Protein AF-A0A2L2YQR7-F1 (afdb_monomer_lite)

Structure (mmCIF, N/CA/C/O backbone):
data_AF-A0A2L2YQR7-F1
#
_entry.id   AF-A0A2L2YQR7-F1
#
loop_
_atom_site.group_PDB
_atom_site.id
_atom_site.type_symbol
_atom_site.label_atom_id
_atom_site.label_alt_id
_atom_site.label_comp_id
_atom_site.label_asym_id
_atom_site.label_entity_id
_atom_site.label_seq_id
_atom_site.pdbx_PDB_ins_code
_atom_site.Cartn_x
_atom_site.Cartn_y
_atom_site.Cartn_z
_atom_site.occupancy
_atom_site.B_iso_or_equiv
_atom_site.auth_seq_id
_atom_site.auth_comp_id
_atom_site.auth_asym_id
_atom_site.auth_atom_id
_atom_site.pdbx_PDB_model_num
ATOM 1 N N . MET A 1 1 ? -11.976 15.061 14.179 1.00 50.56 1 MET A N 1
ATOM 2 C CA . MET A 1 1 ? -11.399 14.145 15.187 1.00 50.56 1 MET A CA 1
ATOM 3 C C . MET A 1 1 ? -10.806 14.946 16.355 1.00 50.56 1 MET A C 1
ATOM 5 O O . MET A 1 1 ? -9.607 14.892 16.568 1.00 50.56 1 MET A O 1
ATOM 9 N N . VAL A 1 2 ? -11.602 15.755 17.075 1.00 48.22 2 VAL A N 1
ATOM 10 C CA . VAL A 1 2 ? -11.068 16.702 18.096 1.00 48.22 2 VAL A CA 1
ATOM 11 C C . VAL A 1 2 ? -11.799 16.624 19.450 1.00 48.22 2 VAL A C 1
ATOM 13 O O . VAL A 1 2 ? -11.486 17.374 20.360 1.00 48.22 2 VAL A O 1
ATOM 16 N N . GLU A 1 3 ? -12.697 15.662 19.671 1.00 45.69 3 GLU A N 1
ATOM 17 C CA . GLU A 1 3 ? -13.337 15.495 20.986 1.00 45.69 3 GLU A CA 1
ATOM 18 C C . GLU A 1 3 ? -13.275 14.036 21.438 1.00 45.69 3 GLU A C 1
ATOM 20 O O . GLU A 1 3 ? -14.184 13.250 21.188 1.00 45.69 3 GLU A 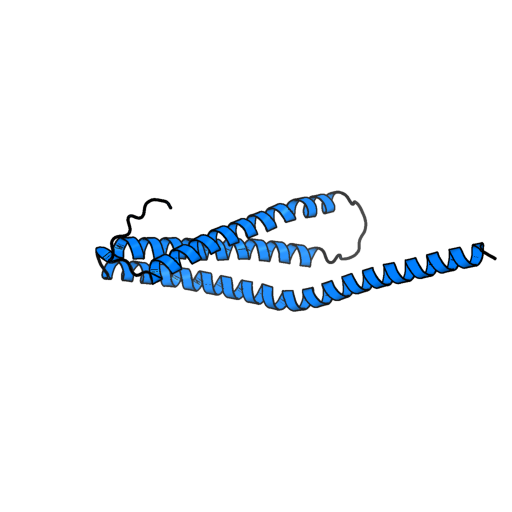O 1
ATOM 25 N N . ILE A 1 4 ? -12.171 13.658 22.089 1.00 56.09 4 ILE A N 1
ATOM 26 C CA . ILE A 1 4 ? -12.093 12.429 22.887 1.00 56.09 4 ILE A CA 1
ATOM 27 C C . ILE A 1 4 ? -11.628 12.837 24.286 1.00 56.09 4 ILE A C 1
ATOM 29 O O . ILE A 1 4 ? -10.452 13.101 24.525 1.00 56.09 4 ILE A O 1
ATOM 33 N N . GLN A 1 5 ? -12.588 12.941 25.205 1.00 47.06 5 GLN A N 1
ATOM 34 C CA . GLN A 1 5 ? -12.338 13.021 26.642 1.00 47.06 5 GLN A CA 1
ATOM 35 C C . GLN A 1 5 ? -11.858 11.634 27.085 1.00 47.06 5 GLN A C 1
ATOM 37 O O . GLN A 1 5 ? -12.644 10.691 27.161 1.00 47.06 5 GLN A O 1
ATOM 42 N N . LEU A 1 6 ? -10.547 11.492 27.274 1.00 55.44 6 LEU A N 1
ATOM 43 C CA . LEU A 1 6 ? -9.903 10.219 27.571 1.00 55.44 6 LEU A CA 1
ATOM 44 C C . LEU A 1 6 ? -10.075 9.868 29.057 1.00 55.44 6 LEU A C 1
ATOM 46 O O . LEU A 1 6 ? -9.297 10.296 29.910 1.00 55.44 6 LEU A O 1
ATOM 50 N N . SER A 1 7 ? -11.112 9.098 29.377 1.00 49.91 7 SER A N 1
ATOM 51 C CA . SER A 1 7 ? -11.196 8.384 30.653 1.00 49.91 7 SER A CA 1
ATOM 52 C C . SER A 1 7 ? -10.122 7.290 30.698 1.00 49.91 7 SER A C 1
ATOM 54 O O . SER A 1 7 ? -9.826 6.655 29.688 1.00 49.91 7 SER A O 1
ATOM 56 N N . LYS A 1 8 ? -9.532 7.069 31.878 1.00 55.50 8 LYS A N 1
ATOM 57 C CA . LYS A 1 8 ? -8.365 6.200 32.150 1.00 55.50 8 LYS A CA 1
ATOM 58 C C . LYS A 1 8 ? -8.485 4.713 31.750 1.00 55.50 8 LYS A C 1
ATOM 60 O O . LYS A 1 8 ? -7.527 3.978 31.963 1.00 55.50 8 LYS A O 1
ATOM 65 N N . GLU A 1 9 ? -9.618 4.265 31.219 1.00 61.34 9 GLU A N 1
ATOM 66 C CA . GLU A 1 9 ? -9.912 2.847 30.952 1.00 61.34 9 GLU A CA 1
ATOM 67 C C . GLU A 1 9 ? -9.669 2.407 29.501 1.00 61.34 9 GLU A C 1
ATOM 69 O O . GLU A 1 9 ? -9.643 1.207 29.222 1.00 61.34 9 GLU A O 1
ATOM 74 N N . VAL A 1 10 ? -9.419 3.339 28.574 1.00 66.00 10 VAL A N 1
ATOM 75 C CA . VAL A 1 10 ? -9.127 2.981 27.178 1.00 66.00 10 VAL A CA 1
ATOM 76 C C . VAL A 1 10 ? -7.649 2.586 27.028 1.00 66.00 10 VAL A C 1
ATOM 78 O O . VAL A 1 10 ? -6.775 3.368 27.409 1.00 66.00 10 VAL A O 1
ATOM 81 N N . PRO A 1 11 ? -7.331 1.408 26.455 1.00 75.25 11 PRO A N 1
ATOM 82 C CA . PRO A 1 11 ? -5.951 0.967 26.276 1.00 75.25 11 PRO A CA 1
ATOM 83 C C . PRO A 1 11 ? -5.184 1.886 25.315 1.00 75.25 11 PRO A C 1
ATOM 85 O O . PRO A 1 11 ? -5.630 2.156 24.199 1.00 75.25 11 PRO A O 1
ATOM 88 N N . GLU A 1 12 ? -3.995 2.315 25.741 1.00 79.06 12 GLU A N 1
ATOM 89 C CA . GLU A 1 12 ? -3.109 3.225 24.999 1.00 79.06 12 GLU A CA 1
ATOM 90 C C . GLU A 1 12 ? -2.750 2.686 23.602 1.00 79.06 12 GLU A C 1
ATOM 92 O O . GLU A 1 12 ? -2.737 3.428 22.621 1.00 79.06 12 GLU A O 1
ATOM 97 N N . GLU A 1 13 ? -2.593 1.367 23.486 1.00 78.81 13 GLU A N 1
ATOM 98 C CA . GLU A 1 13 ? -2.344 0.644 22.231 1.00 78.81 13 GLU A CA 1
ATOM 99 C C . GLU A 1 13 ? -3.385 0.943 21.139 1.00 78.81 13 GLU A C 1
ATOM 101 O O . GLU A 1 13 ? -3.062 1.079 19.954 1.00 78.81 13 GLU A O 1
ATOM 106 N N . LEU A 1 14 ? -4.656 1.083 21.526 1.00 80.19 14 LEU A N 1
ATOM 107 C CA . LEU A 1 14 ? -5.748 1.324 20.586 1.00 80.19 14 LEU A CA 1
ATOM 108 C C . LEU A 1 14 ? -5.710 2.761 20.048 1.00 80.19 14 LEU A C 1
ATOM 110 O O . LEU A 1 14 ? -5.981 2.987 18.869 1.00 80.19 14 LEU A O 1
ATOM 114 N N . LEU A 1 15 ? -5.305 3.719 20.890 1.00 81.81 15 LEU A N 1
ATOM 115 C CA . LEU A 1 15 ? -5.096 5.111 20.491 1.00 81.81 15 LEU A CA 1
ATOM 116 C C . LEU A 1 15 ? -3.891 5.276 19.570 1.00 81.81 15 LEU A C 1
ATOM 118 O O . LEU A 1 15 ? -3.971 6.020 18.593 1.00 81.81 15 LEU A O 1
ATOM 122 N N . ILE A 1 16 ? -2.788 4.586 19.867 1.00 87.19 16 ILE A N 1
ATOM 123 C CA . ILE A 1 16 ? -1.598 4.605 19.012 1.00 87.19 16 ILE A CA 1
ATOM 124 C C . ILE A 1 16 ? -1.960 4.050 17.634 1.00 87.19 16 ILE A C 1
ATOM 126 O O . ILE A 1 16 ? -1.667 4.680 16.618 1.00 87.19 16 ILE A O 1
ATOM 130 N N . THR A 1 17 ? -2.665 2.916 17.596 1.00 87.94 17 THR A N 1
ATOM 131 C CA . THR A 1 17 ? -3.102 2.287 16.343 1.00 87.94 17 THR A CA 1
ATOM 132 C C . THR A 1 17 ? -4.009 3.213 15.536 1.00 87.94 17 THR A C 1
ATOM 134 O O . THR A 1 17 ? -3.796 3.376 14.336 1.00 87.94 17 THR A O 1
ATOM 137 N N . PHE A 1 18 ? -4.972 3.864 16.192 1.00 87.62 18 PHE A N 1
ATOM 138 C CA . PHE A 1 18 ? -5.837 4.866 15.573 1.00 87.62 18 PHE A CA 1
ATOM 139 C C . PHE A 1 18 ? -5.026 6.019 14.967 1.00 87.62 18 PHE A C 1
ATOM 141 O O . PHE A 1 18 ? -5.110 6.268 13.772 1.00 87.62 18 PHE A O 1
ATOM 148 N N . CYS A 1 19 ? -4.154 6.654 15.755 1.00 90.19 19 CYS A N 1
ATOM 149 C CA . CYS A 1 19 ? -3.336 7.784 15.311 1.00 90.19 19 CYS A CA 1
ATOM 150 C C . CYS A 1 19 ? 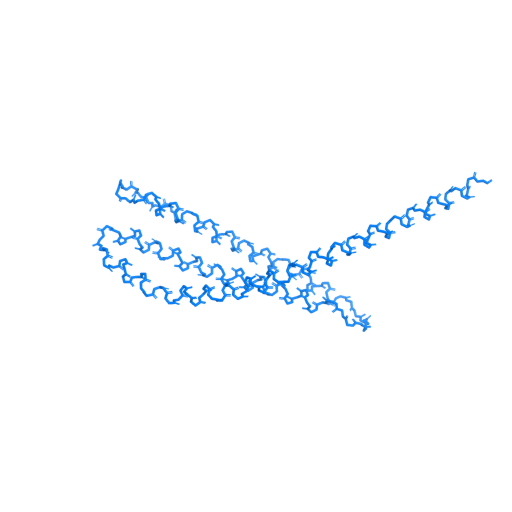-2.453 7.436 14.099 1.00 90.19 19 CYS A C 1
ATOM 152 O O . CYS A 1 19 ? -2.376 8.192 13.122 1.00 90.19 19 CYS A O 1
ATOM 154 N N . VAL A 1 20 ? -1.807 6.267 14.132 1.00 92.31 20 VAL A N 1
ATOM 155 C CA . VAL A 1 20 ? -0.995 5.768 13.015 1.00 92.31 20 VAL A CA 1
ATOM 156 C C . VAL A 1 20 ? -1.871 5.498 11.789 1.00 92.31 20 VAL A C 1
ATOM 158 O O . VAL A 1 20 ? -1.491 5.881 10.680 1.00 92.31 20 VAL A O 1
ATOM 161 N N . CYS A 1 21 ? -3.048 4.892 11.970 1.00 91.62 21 CYS A N 1
ATOM 162 C CA . CYS A 1 21 ? -3.980 4.600 10.883 1.00 91.62 21 CYS A CA 1
ATOM 163 C C . CYS A 1 21 ? -4.475 5.881 10.198 1.00 91.62 21 CYS A C 1
ATOM 165 O O . CYS A 1 21 ? -4.316 6.010 8.982 1.00 91.62 21 CYS A O 1
ATOM 167 N N . THR A 1 22 ? -4.952 6.869 10.964 1.00 92.00 22 THR A N 1
ATOM 168 C CA . THR A 1 22 ? -5.383 8.172 10.438 1.00 92.00 22 THR A CA 1
ATOM 169 C C . THR A 1 22 ? -4.253 8.868 9.675 1.00 92.00 22 THR A C 1
ATOM 171 O O . THR A 1 22 ? -4.465 9.410 8.589 1.00 92.00 22 THR A O 1
ATOM 174 N N . THR A 1 23 ? -3.028 8.835 10.209 1.00 94.38 23 THR A N 1
ATOM 175 C CA . THR A 1 23 ? -1.866 9.474 9.571 1.00 94.38 23 THR A CA 1
ATOM 176 C C . THR A 1 23 ? -1.534 8.814 8.232 1.00 94.38 23 THR A C 1
ATOM 178 O O . THR A 1 23 ? -1.324 9.505 7.234 1.00 94.38 23 THR A O 1
ATOM 181 N N . LEU A 1 24 ? -1.532 7.478 8.181 1.00 92.19 24 LEU A N 1
ATOM 182 C CA . LEU A 1 24 ? -1.318 6.729 6.942 1.00 92.19 24 LEU A CA 1
ATOM 183 C C . LEU A 1 24 ? -2.436 6.975 5.926 1.00 92.19 24 LEU A C 1
ATOM 185 O O . LEU A 1 24 ? -2.153 7.134 4.740 1.00 92.19 24 LEU A O 1
ATOM 189 N N . LEU A 1 25 ? -3.688 7.049 6.381 1.00 92.81 25 LEU A N 1
ATOM 190 C CA . LEU A 1 25 ? -4.843 7.334 5.535 1.00 92.81 25 LEU A CA 1
ATOM 191 C C . LEU A 1 25 ? -4.676 8.688 4.838 1.00 92.81 25 LEU A C 1
ATOM 193 O O . LEU A 1 25 ? -4.776 8.777 3.614 1.00 92.81 25 LEU A O 1
ATOM 197 N N . VAL A 1 26 ? -4.340 9.732 5.602 1.00 94.62 26 VAL A N 1
ATOM 198 C CA . VAL A 1 26 ? -4.091 11.074 5.055 1.00 94.62 26 VAL A CA 1
ATOM 199 C C . VAL A 1 26 ? -2.907 11.058 4.088 1.00 94.62 26 VAL A C 1
ATOM 201 O O . VAL A 1 26 ? -3.005 11.610 2.992 1.00 94.62 26 VAL A O 1
ATOM 204 N N . ALA A 1 27 ? -1.810 10.388 4.447 1.00 93.62 27 ALA A N 1
ATOM 205 C CA . ALA A 1 27 ? -0.630 10.290 3.592 1.00 93.62 27 ALA A CA 1
ATOM 206 C C . ALA A 1 27 ? -0.943 9.627 2.238 1.00 93.62 27 ALA A C 1
ATOM 208 O O . ALA A 1 27 ? -0.539 10.133 1.190 1.00 93.62 27 ALA A O 1
ATOM 209 N N . VAL A 1 28 ? -1.704 8.530 2.237 1.00 91.88 28 VAL A N 1
ATOM 210 C CA . VAL A 1 28 ? -2.103 7.818 1.014 1.00 91.88 28 VAL A CA 1
ATOM 211 C C . VAL A 1 28 ? -3.039 8.664 0.147 1.00 91.88 28 VAL A C 1
ATOM 213 O O . VAL A 1 28 ? -2.902 8.663 -1.078 1.00 91.88 28 VAL A O 1
ATOM 216 N N . HIS A 1 29 ? -3.938 9.444 0.747 1.00 91.06 29 HIS A N 1
ATOM 217 C CA . HIS A 1 29 ? -4.759 10.390 -0.011 1.00 91.06 29 HIS A CA 1
ATOM 218 C C . HIS A 1 29 ? -3.926 11.490 -0.665 1.00 91.06 29 HIS A C 1
ATOM 220 O O . HIS A 1 29 ? -4.135 11.796 -1.838 1.00 91.06 29 HIS A O 1
ATOM 226 N N . MET A 1 30 ? -2.949 12.051 0.051 1.00 91.00 30 MET A N 1
ATOM 227 C CA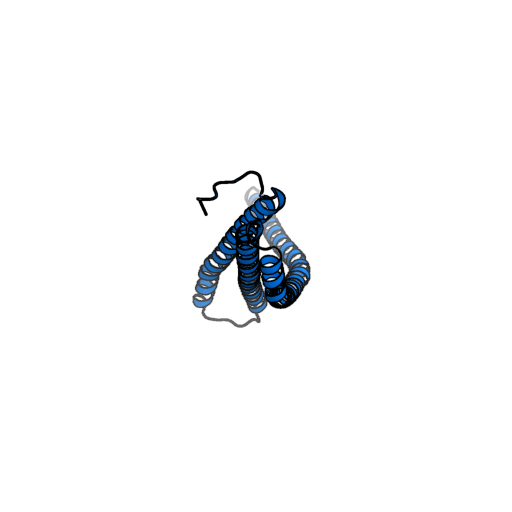 . MET A 1 30 ? -2.035 13.035 -0.535 1.00 91.00 30 MET A CA 1
ATOM 228 C C . MET A 1 30 ? -1.202 12.422 -1.666 1.00 91.00 30 MET A C 1
ATOM 230 O O . MET A 1 30 ? -0.975 13.078 -2.680 1.00 91.00 30 MET A O 1
ATOM 234 N N . LEU A 1 31 ? -0.817 11.148 -1.552 1.00 88.25 31 LEU A N 1
ATOM 235 C CA . LEU A 1 31 ? -0.149 10.415 -2.626 1.00 88.25 31 LEU A CA 1
ATOM 236 C C . LEU A 1 31 ? -1.050 10.255 -3.863 1.00 88.25 31 LEU A C 1
ATOM 238 O O . LEU A 1 31 ? -0.588 10.483 -4.978 1.00 88.25 31 LEU A O 1
ATOM 242 N N . ALA A 1 32 ? -2.335 9.935 -3.692 1.00 88.44 32 ALA A N 1
ATOM 243 C CA . ALA A 1 32 ? -3.283 9.849 -4.806 1.00 88.44 32 ALA A CA 1
ATOM 244 C C . ALA A 1 32 ? -3.466 11.204 -5.522 1.00 88.44 32 ALA A C 1
ATOM 246 O O . ALA A 1 32 ? -3.534 11.253 -6.754 1.00 88.44 32 ALA A O 1
ATOM 247 N N . LEU A 1 33 ? -3.494 12.309 -4.766 1.00 87.69 33 LEU A N 1
ATOM 248 C CA . LEU A 1 33 ? -3.557 13.668 -5.316 1.00 87.69 33 LEU A CA 1
ATOM 249 C C . LEU A 1 33 ? -2.268 14.064 -6.036 1.00 87.69 33 LEU A C 1
ATOM 251 O O . LEU A 1 33 ? -2.334 14.673 -7.102 1.00 87.69 33 LEU A O 1
ATOM 255 N N . LEU A 1 34 ? -1.107 13.692 -5.492 1.00 87.50 34 LEU A N 1
ATOM 256 C CA . LEU A 1 34 ? 0.183 13.896 -6.145 1.00 87.50 34 LEU A CA 1
ATOM 257 C C . LEU A 1 34 ? 0.215 13.168 -7.491 1.00 87.50 34 LEU A C 1
ATOM 259 O O . LEU A 1 34 ? 0.508 13.788 -8.507 1.00 87.50 34 LEU A O 1
ATOM 263 N N . ILE A 1 35 ? -0.174 11.890 -7.516 1.00 85.88 35 ILE A N 1
ATOM 264 C CA . ILE A 1 35 ? -0.240 11.101 -8.752 1.00 85.88 35 ILE A CA 1
ATOM 265 C C . ILE A 1 35 ? -1.213 11.748 -9.752 1.00 85.88 35 ILE A C 1
ATOM 267 O O . ILE A 1 35 ? -0.851 11.933 -10.909 1.00 85.88 35 ILE A O 1
ATOM 271 N N . SER A 1 36 ? -2.395 12.186 -9.304 1.00 85.06 36 SER A N 1
ATOM 272 C CA . SER A 1 36 ? -3.391 12.852 -10.163 1.00 85.06 36 SER A CA 1
ATOM 273 C C . SER A 1 36 ? -2.896 14.192 -10.725 1.00 85.06 36 SER A C 1
ATOM 275 O O . SER A 1 36 ? -3.125 14.501 -11.891 1.00 85.06 36 SER A O 1
ATOM 277 N N . THR A 1 37 ? -2.172 14.975 -9.921 1.00 83.31 37 THR A N 1
ATOM 278 C CA . THR A 1 37 ? -1.591 16.263 -10.341 1.00 83.31 37 THR A CA 1
ATOM 279 C C . THR A 1 37 ? -0.450 16.055 -11.336 1.00 83.31 37 THR A C 1
ATOM 281 O O . THR A 1 37 ? -0.306 16.818 -12.287 1.00 83.31 37 THR A O 1
ATOM 284 N N . CYS A 1 38 ? 0.341 14.996 -11.158 1.00 69.38 38 CYS A N 1
ATOM 285 C CA . CYS A 1 38 ? 1.431 14.645 -12.063 1.00 69.38 38 CYS A CA 1
ATOM 286 C C . CYS A 1 38 ? 0.955 14.042 -13.401 1.00 69.38 38 CYS A C 1
ATOM 288 O O . CYS A 1 38 ? 1.711 14.086 -14.369 1.00 69.38 38 CYS A O 1
ATOM 290 N N . ILE A 1 39 ? -0.276 13.517 -13.488 1.00 72.44 39 ILE A N 1
ATOM 291 C CA . ILE A 1 39 ? -0.868 13.008 -14.742 1.00 72.44 39 ILE A CA 1
ATOM 292 C C . ILE A 1 39 ? -1.168 14.146 -15.736 1.00 72.44 39 ILE A C 1
ATOM 294 O O . ILE A 1 39 ? -0.984 13.974 -16.940 1.00 72.44 39 ILE A O 1
ATOM 298 N N . LEU A 1 40 ? -1.585 15.320 -15.248 1.00 65.25 40 LEU A N 1
ATOM 299 C CA . LEU A 1 40 ? -2.070 16.431 -16.078 1.00 65.25 40 LEU A CA 1
ATOM 300 C C . LEU A 1 40 ? -1.030 16.997 -17.080 1.00 65.25 40 LEU A C 1
ATOM 302 O O . LEU A 1 40 ? -1.330 17.022 -18.273 1.00 65.25 40 LEU A O 1
ATOM 306 N N . PRO A 1 41 ? 0.206 17.371 -16.678 1.00 59.38 41 PRO A N 1
ATOM 307 C CA . PRO A 1 41 ? 1.212 17.873 -17.623 1.00 59.38 41 PRO A CA 1
ATOM 308 C C . PRO A 1 41 ? 1.729 16.791 -18.581 1.00 59.38 41 PRO A C 1
ATOM 310 O O . PRO A 1 41 ? 2.222 17.102 -19.665 1.00 59.38 41 PRO A O 1
ATOM 313 N N . HIS A 1 42 ? 1.618 15.516 -18.197 1.00 59.34 42 HIS A N 1
ATOM 314 C CA . HIS A 1 42 ? 2.045 14.404 -19.036 1.00 59.34 42 HIS A CA 1
ATOM 315 C C . HIS A 1 42 ? 1.075 14.172 -20.203 1.00 59.34 42 HIS A C 1
ATOM 317 O O . HIS A 1 42 ? 1.533 13.942 -21.315 1.00 59.34 42 HIS A O 1
ATOM 323 N N . ILE A 1 43 ? -0.242 14.304 -19.990 1.00 58.50 43 ILE A N 1
ATOM 324 C CA . ILE A 1 43 ? -1.252 14.161 -21.056 1.00 58.50 43 ILE A CA 1
ATOM 325 C C . ILE A 1 43 ? -1.208 15.343 -22.042 1.00 58.50 43 ILE A C 1
ATOM 327 O O . ILE A 1 43 ? -1.312 15.135 -23.250 1.00 58.50 43 ILE A O 1
ATOM 331 N N . GLU A 1 44 ? -0.996 16.576 -21.567 1.00 59.03 44 GLU A N 1
ATOM 332 C CA . GLU A 1 44 ? -0.936 17.764 -22.441 1.00 59.03 44 GLU A CA 1
ATOM 333 C C . GLU A 1 44 ? 0.298 17.766 -23.365 1.00 59.03 44 GLU A C 1
ATOM 335 O O . GLU A 1 44 ? 0.219 18.173 -24.531 1.00 59.03 44 GLU A O 1
ATOM 340 N N . ALA A 1 45 ? 1.428 17.228 -22.894 1.00 58.59 45 ALA A N 1
ATOM 341 C CA . ALA A 1 45 ? 2.621 17.026 -23.716 1.00 58.59 45 ALA A CA 1
ATOM 342 C C . ALA A 1 45 ? 2.392 16.027 -24.875 1.00 58.59 45 ALA A C 1
ATOM 344 O O . ALA A 1 45 ? 3.037 16.141 -25.915 1.00 58.59 45 ALA A O 1
ATOM 345 N N . VAL A 1 46 ? 1.447 15.089 -24.738 1.00 50.56 46 VAL A N 1
ATOM 346 C CA . VAL A 1 46 ? 1.141 14.044 -25.738 1.00 50.56 46 VAL A CA 1
ATOM 347 C C . VAL A 1 46 ? 0.284 14.577 -26.889 1.00 50.56 46 VAL A C 1
ATOM 349 O O . VAL A 1 46 ? 0.427 14.137 -28.027 1.00 50.56 46 VAL A O 1
ATOM 352 N N . THR A 1 47 ? -0.571 15.568 -26.637 1.00 51.75 47 THR A N 1
ATOM 353 C CA . THR A 1 47 ? -1.455 16.151 -27.663 1.00 51.75 47 THR A CA 1
ATOM 354 C C . THR A 1 47 ? -0.799 17.212 -28.553 1.00 51.75 47 THR A C 1
ATOM 356 O O . THR A 1 47 ? -1.392 17.612 -29.552 1.00 51.75 47 THR A O 1
ATOM 359 N N . SER A 1 48 ? 0.410 17.680 -28.222 1.00 53.59 48 SER A N 1
ATOM 360 C CA . SER A 1 48 ? 1.064 18.804 -28.918 1.00 53.59 48 SER A CA 1
ATOM 361 C C . SER A 1 48 ? 2.068 18.406 -30.012 1.00 53.59 48 SER A C 1
ATOM 363 O O . SER A 1 48 ? 2.541 19.285 -30.730 1.00 53.59 48 SER A O 1
ATOM 365 N N . MET A 1 49 ? 2.359 17.111 -30.202 1.00 51.22 49 MET A N 1
ATOM 366 C CA . MET A 1 49 ? 3.323 16.628 -31.205 1.00 51.22 49 MET A CA 1
ATOM 367 C C . MET A 1 49 ? 2.642 15.768 -32.286 1.00 51.22 49 MET A C 1
ATOM 369 O O . MET A 1 49 ? 2.520 14.552 -32.122 1.00 51.22 49 MET A O 1
ATOM 373 N N . PRO A 1 50 ? 2.190 16.356 -33.411 1.00 54.62 50 PRO A N 1
ATOM 374 C CA . PRO A 1 50 ? 1.695 15.587 -34.541 1.00 54.62 50 PRO A CA 1
ATOM 375 C C . PRO A 1 50 ? 2.880 15.035 -35.355 1.00 54.62 50 PRO A C 1
ATOM 377 O O . PRO A 1 50 ? 3.755 15.788 -35.772 1.00 54.62 50 PRO A O 1
ATOM 380 N N . CYS A 1 51 ? 2.846 13.725 -35.623 1.00 48.66 51 CYS A N 1
ATOM 381 C CA . CYS A 1 51 ? 3.702 12.958 -36.548 1.00 48.66 51 CYS A CA 1
ATOM 382 C C . CYS A 1 51 ? 5.108 12.546 -36.059 1.00 48.66 51 CYS A C 1
ATOM 384 O O . CYS A 1 51 ? 6.080 13.274 -36.216 1.00 48.66 51 CYS A O 1
ATOM 386 N N . SER A 1 52 ? 5.272 11.282 -35.656 1.00 40.97 52 SER A N 1
ATOM 387 C CA . SER A 1 52 ? 5.803 10.225 -36.539 1.00 40.97 52 SER A CA 1
ATOM 388 C C . SER A 1 52 ? 6.069 8.937 -35.752 1.00 40.97 52 SER A C 1
ATOM 390 O O . SER A 1 52 ? 6.546 8.938 -34.623 1.00 40.97 52 SER A O 1
ATOM 392 N N . ILE A 1 53 ? 5.737 7.838 -36.412 1.00 53.12 53 ILE A N 1
ATOM 393 C CA . ILE A 1 53 ? 5.797 6.434 -36.016 1.00 53.12 53 ILE A CA 1
ATOM 394 C C . ILE A 1 53 ? 7.177 6.026 -35.470 1.00 53.12 53 ILE A C 1
ATOM 396 O O . ILE A 1 53 ? 8.171 6.084 -36.189 1.00 53.12 53 ILE A O 1
ATOM 400 N N . SER A 1 54 ? 7.198 5.537 -34.229 1.00 43.25 54 SER A N 1
ATOM 401 C CA . SER A 1 54 ? 8.028 4.423 -33.749 1.00 43.25 54 SER A CA 1
ATOM 402 C C . SER A 1 54 ? 7.451 3.986 -32.399 1.00 43.25 54 SER A C 1
ATOM 404 O O . SER A 1 54 ? 7.156 4.853 -31.577 1.00 43.25 54 SER A O 1
ATOM 406 N N . GLU A 1 55 ? 7.207 2.690 -32.192 1.00 47.84 55 GLU A N 1
ATOM 407 C CA . GLU A 1 55 ? 6.570 2.143 -30.982 1.00 47.84 55 GLU A CA 1
ATOM 408 C C . GLU A 1 55 ? 7.250 2.663 -29.713 1.00 47.84 55 GLU A C 1
ATOM 410 O O . GLU A 1 55 ? 8.363 2.268 -29.358 1.00 47.84 55 GLU A O 1
ATOM 415 N N . SER A 1 56 ? 6.609 3.630 -29.064 1.00 51.03 56 SER A N 1
ATOM 416 C CA . SER A 1 56 ? 7.240 4.404 -28.010 1.00 51.03 56 SER A CA 1
ATOM 417 C C . SER A 1 56 ? 6.995 3.736 -26.652 1.00 51.03 56 SER A C 1
ATOM 419 O O . SER A 1 56 ? 5.928 3.161 -26.425 1.00 51.03 56 SER A O 1
ATOM 421 N N . PRO A 1 57 ? 7.943 3.826 -25.699 1.00 55.53 57 PRO A N 1
ATOM 422 C CA . PRO A 1 57 ? 7.847 3.288 -24.329 1.00 55.53 57 PRO A CA 1
ATOM 423 C C . PRO A 1 57 ? 6.738 3.935 -23.462 1.00 55.53 57 PRO A C 1
ATOM 425 O O . PRO A 1 57 ? 6.760 3.866 -22.234 1.00 55.53 57 PRO A O 1
ATOM 428 N N . HIS A 1 58 ? 5.752 4.553 -24.104 1.00 56.19 58 HIS A N 1
ATOM 429 C CA . HIS A 1 58 ? 4.666 5.348 -23.562 1.00 56.19 58 HIS A CA 1
ATOM 430 C C . HIS A 1 58 ? 3.587 4.503 -22.868 1.00 56.19 58 HIS A C 1
ATOM 432 O O . HIS A 1 58 ? 3.050 4.901 -21.836 1.00 56.19 58 HIS A O 1
ATOM 438 N N . GLU A 1 59 ? 3.280 3.312 -23.385 1.00 59.25 59 GLU A N 1
ATOM 439 C CA . GLU A 1 59 ? 2.214 2.465 -22.828 1.00 59.25 59 GLU A CA 1
ATOM 440 C C . GLU A 1 59 ? 2.597 1.889 -21.454 1.00 59.25 59 GLU A C 1
ATOM 442 O O . GLU A 1 59 ? 1.792 1.861 -20.523 1.00 59.25 59 GLU A O 1
ATOM 447 N N . LYS A 1 60 ? 3.876 1.520 -21.279 1.00 65.56 60 LYS A N 1
ATOM 448 C CA . LYS A 1 60 ? 4.387 0.989 -20.005 1.00 65.56 60 LYS A CA 1
ATOM 449 C C . LYS A 1 60 ? 4.428 2.043 -18.896 1.00 65.56 60 LYS A C 1
ATOM 451 O O . LYS A 1 60 ? 4.196 1.706 -17.736 1.00 65.56 60 LYS A O 1
ATOM 456 N N . LEU A 1 61 ? 4.714 3.302 -19.235 1.00 68.81 61 LEU A N 1
ATOM 457 C CA . LEU A 1 61 ? 4.740 4.399 -18.266 1.00 68.81 61 LEU A CA 1
ATOM 458 C C . LEU A 1 61 ? 3.324 4.759 -17.791 1.00 68.81 61 LEU A C 1
ATOM 460 O O . LEU A 1 61 ? 3.106 4.899 -16.588 1.00 68.81 61 LEU A O 1
ATOM 464 N N . HIS A 1 62 ? 2.357 4.842 -18.712 1.00 72.31 62 HIS A N 1
ATOM 465 C CA . HIS A 1 62 ? 0.968 5.154 -18.369 1.00 72.31 62 HIS A CA 1
ATOM 466 C C . HIS A 1 62 ? 0.325 4.048 -17.522 1.00 72.31 62 HIS A C 1
ATOM 468 O O . HIS A 1 62 ? -0.252 4.337 -16.475 1.00 72.31 62 HIS A O 1
ATOM 474 N N . TRP A 1 63 ? 0.524 2.776 -17.893 1.00 71.88 63 TRP A N 1
ATOM 475 C CA . TRP A 1 63 ? 0.054 1.632 -17.103 1.00 71.88 63 TRP A CA 1
ATOM 476 C C . TRP A 1 63 ? 0.609 1.636 -15.670 1.00 71.88 63 TRP A C 1
ATOM 478 O O . TRP A 1 63 ? -0.084 1.271 -14.720 1.00 71.88 63 TRP A O 1
ATOM 488 N N . TYR A 1 64 ? 1.854 2.087 -15.483 1.00 72.88 64 TYR A N 1
ATOM 489 C CA . TYR A 1 64 ? 2.461 2.209 -14.158 1.00 72.88 64 TYR A CA 1
ATOM 490 C C . TYR A 1 64 ? 1.806 3.312 -13.317 1.00 72.88 64 TYR A C 1
ATOM 492 O O . TYR A 1 64 ? 1.530 3.097 -12.137 1.00 72.88 64 TYR A O 1
ATOM 500 N N . ILE A 1 65 ? 1.544 4.477 -13.913 1.00 78.44 65 ILE A N 1
ATOM 501 C CA . ILE A 1 65 ? 0.880 5.595 -13.231 1.00 78.44 65 ILE A CA 1
ATOM 502 C C . ILE A 1 65 ? -0.554 5.210 -12.853 1.00 78.44 65 ILE A C 1
ATOM 504 O O . ILE A 1 65 ? -0.976 5.447 -11.722 1.00 78.44 65 ILE A O 1
ATOM 508 N N . GLU A 1 66 ? -1.262 4.540 -13.759 1.00 79.62 66 GLU A N 1
ATOM 509 C CA . GLU A 1 66 ? -2.605 4.016 -13.525 1.00 79.62 66 GLU A CA 1
ATOM 510 C C . GLU A 1 66 ? -2.612 2.950 -12.418 1.00 79.62 66 GLU A C 1
ATOM 512 O O . GLU A 1 66 ? -3.428 3.015 -11.499 1.00 79.62 66 GLU A O 1
ATOM 517 N N . THR A 1 67 ? -1.633 2.038 -12.416 1.00 80.75 67 THR A N 1
ATOM 518 C CA . THR A 1 67 ? -1.458 1.044 -11.342 1.00 80.75 67 THR A CA 1
ATOM 519 C C . THR A 1 67 ? -1.133 1.709 -10.000 1.00 80.75 67 THR A C 1
ATOM 521 O O . THR A 1 67 ? -1.655 1.291 -8.968 1.00 80.75 67 THR A O 1
ATOM 524 N N . ALA A 1 68 ? -0.291 2.749 -9.984 1.00 83.19 68 ALA A N 1
ATOM 525 C CA . ALA A 1 68 ? 0.062 3.487 -8.772 1.00 83.19 68 ALA A CA 1
ATOM 526 C C . ALA A 1 68 ? -1.138 4.264 -8.208 1.00 83.19 68 ALA A C 1
ATOM 528 O O . ALA A 1 68 ? -1.381 4.228 -7.002 1.00 83.19 68 ALA A O 1
ATOM 529 N N . TRP A 1 69 ? -1.918 4.909 -9.077 1.00 86.69 69 TRP A N 1
ATOM 530 C CA . TRP A 1 69 ? -3.162 5.586 -8.714 1.00 86.69 69 TRP A CA 1
ATOM 531 C C . TRP A 1 69 ? -4.203 4.605 -8.155 1.00 86.69 69 TRP A C 1
ATOM 533 O O . TRP A 1 69 ? -4.763 4.829 -7.074 1.00 86.69 69 TRP A O 1
ATOM 543 N N . ALA A 1 70 ? -4.423 3.484 -8.848 1.00 86.44 70 ALA A N 1
ATOM 544 C CA . ALA A 1 70 ? -5.338 2.440 -8.405 1.00 86.44 70 ALA A CA 1
ATOM 545 C C . ALA A 1 70 ? -4.892 1.862 -7.053 1.00 86.44 70 ALA A C 1
ATOM 547 O O . ALA A 1 70 ? -5.706 1.709 -6.144 1.00 86.44 70 ALA A O 1
ATOM 548 N N . PHE A 1 71 ? -3.589 1.626 -6.873 1.00 85.44 71 PHE A N 1
ATOM 549 C CA . PHE A 1 71 ? -3.020 1.154 -5.613 1.00 85.44 71 PHE A CA 1
ATOM 550 C C . PHE A 1 71 ? -3.262 2.132 -4.457 1.00 85.44 71 PHE A C 1
ATOM 552 O O . PHE A 1 71 ? -3.745 1.708 -3.409 1.00 85.44 71 PHE A O 1
ATOM 559 N N . SER A 1 72 ? -2.986 3.429 -4.634 1.00 88.94 72 SER A N 1
ATOM 560 C CA . SER A 1 72 ? -3.241 4.439 -3.596 1.00 88.94 72 SER A CA 1
ATOM 561 C C . SER A 1 72 ? -4.723 4.519 -3.226 1.00 88.94 72 SER A C 1
ATOM 563 O O . SER A 1 72 ? -5.061 4.693 -2.059 1.00 88.94 72 SER A O 1
ATOM 565 N N . THR A 1 73 ? -5.618 4.310 -4.191 1.00 90.62 73 THR A N 1
ATOM 566 C CA . THR A 1 73 ? -7.063 4.270 -3.938 1.00 90.62 73 THR A CA 1
ATOM 567 C C . THR A 1 73 ? -7.459 3.027 -3.137 1.00 90.62 73 THR A C 1
ATOM 569 O O . THR A 1 73 ? -8.148 3.141 -2.126 1.00 90.62 73 THR A O 1
ATOM 572 N N . VAL A 1 74 ? -6.977 1.842 -3.527 1.00 89.62 74 VAL A N 1
ATOM 573 C CA . VAL A 1 74 ? -7.251 0.578 -2.817 1.00 89.62 74 VAL A CA 1
ATOM 574 C C . VAL A 1 74 ? -6.699 0.612 -1.390 1.00 89.62 74 VAL A C 1
ATOM 576 O O . VAL A 1 74 ? -7.397 0.233 -0.450 1.00 89.62 74 VAL A O 1
ATOM 579 N N . PHE A 1 75 ? -5.473 1.106 -1.207 1.00 90.06 75 PHE A N 1
ATOM 580 C CA . PHE A 1 75 ? -4.852 1.218 0.113 1.00 90.06 75 PHE A CA 1
ATOM 581 C C . PHE A 1 75 ? -5.568 2.255 0.993 1.00 90.06 75 PHE A C 1
ATOM 583 O O . PHE A 1 75 ? -5.753 2.022 2.185 1.00 90.06 75 PHE A O 1
ATOM 590 N N . GLY A 1 76 ? -6.041 3.359 0.403 1.00 91.56 76 GLY A N 1
ATOM 591 C CA . GLY A 1 76 ? -6.871 4.350 1.090 1.00 91.56 76 GLY A CA 1
ATOM 592 C C . GLY A 1 76 ? -8.211 3.774 1.550 1.00 91.56 76 GLY A C 1
ATOM 593 O O . GLY A 1 76 ? -8.597 3.971 2.698 1.00 91.56 76 GLY A O 1
ATOM 594 N N . ILE A 1 77 ? -8.886 2.988 0.703 1.00 91.38 77 ILE A N 1
ATOM 595 C CA . ILE A 1 77 ? -10.137 2.294 1.058 1.00 91.38 77 ILE A CA 1
ATOM 596 C C . ILE A 1 77 ? -9.907 1.288 2.197 1.00 91.38 77 ILE A C 1
ATOM 598 O O . ILE A 1 77 ? -10.713 1.220 3.123 1.00 91.38 77 ILE A O 1
ATOM 602 N N . LEU A 1 78 ? -8.803 0.531 2.162 1.00 90.94 78 LEU A N 1
ATOM 603 C CA . LEU A 1 78 ? -8.447 -0.419 3.222 1.00 90.94 78 LEU A CA 1
ATOM 604 C C . LEU A 1 78 ? -8.210 0.295 4.559 1.00 90.94 78 LEU A C 1
ATOM 606 O O . LEU A 1 78 ? -8.762 -0.122 5.577 1.00 90.94 78 LEU A O 1
ATOM 610 N N . LEU A 1 79 ? -7.428 1.380 4.557 1.00 91.31 79 LEU A N 1
ATOM 611 C CA . LEU A 1 79 ? -7.167 2.175 5.759 1.00 91.31 79 LEU A CA 1
ATOM 612 C C . LEU A 1 79 ? -8.431 2.867 6.274 1.00 91.31 79 LEU A C 1
ATOM 614 O O . LEU A 1 79 ? -8.639 2.916 7.478 1.00 91.31 79 LEU A O 1
ATOM 618 N N . PHE A 1 80 ? -9.312 3.338 5.390 1.00 92.12 80 PHE A N 1
ATOM 619 C CA . PHE A 1 80 ? -10.595 3.916 5.787 1.00 92.12 80 PHE A CA 1
ATOM 620 C C . PHE A 1 80 ? -11.492 2.885 6.476 1.00 92.12 80 PHE A C 1
ATOM 622 O O . PHE A 1 80 ? -12.095 3.168 7.508 1.00 92.12 80 PHE A O 1
ATOM 629 N N . LEU A 1 81 ? -11.547 1.661 5.948 1.00 90.19 81 LEU A N 1
ATOM 630 C CA . LEU A 1 81 ? -12.298 0.580 6.578 1.00 90.19 81 LEU A CA 1
ATOM 631 C C . LEU A 1 81 ? -11.718 0.215 7.953 1.00 90.19 81 LEU A C 1
ATOM 633 O O . LEU A 1 81 ? -12.475 -0.004 8.899 1.00 90.19 81 LEU A O 1
ATOM 637 N N . LEU A 1 82 ? -10.387 0.183 8.067 1.00 88.81 82 LEU A N 1
ATOM 638 C CA . LEU A 1 82 ? -9.687 -0.066 9.325 1.00 88.81 82 LEU A CA 1
ATOM 639 C C . LEU A 1 82 ?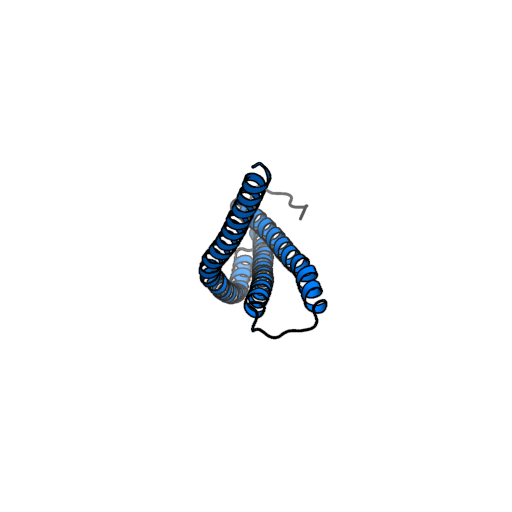 -9.944 1.050 10.350 1.00 88.81 82 LEU A C 1
ATOM 641 O O . LEU A 1 82 ? -10.214 0.751 11.509 1.00 88.81 82 LEU A O 1
ATOM 645 N N . GLU A 1 83 ? -9.952 2.311 9.924 1.00 90.56 83 GLU A N 1
ATOM 646 C CA . GLU A 1 83 ? -10.279 3.465 10.766 1.00 90.56 83 GLU A CA 1
ATOM 647 C C . GLU A 1 83 ? -11.690 3.336 11.359 1.00 90.56 83 GLU A C 1
ATOM 649 O O . GLU A 1 83 ? -11.885 3.468 12.568 1.00 90.56 83 GLU A O 1
ATOM 654 N N . ILE A 1 84 ? -12.687 2.998 10.531 1.00 88.50 84 ILE A N 1
ATOM 655 C CA . ILE A 1 84 ? -14.062 2.765 10.995 1.00 88.50 84 ILE A CA 1
ATOM 656 C C . ILE A 1 84 ? -14.133 1.560 11.946 1.00 88.50 84 ILE A C 1
ATOM 658 O O . ILE A 1 84 ? -14.868 1.608 12.936 1.00 88.50 84 ILE A O 1
ATOM 662 N N . ALA A 1 85 ? -13.355 0.503 11.694 1.00 87.88 85 ALA A N 1
ATOM 663 C CA . ALA A 1 85 ? -13.257 -0.653 12.584 1.00 87.88 85 ALA A CA 1
ATOM 664 C C . ALA A 1 85 ? -12.734 -0.253 13.971 1.00 87.88 85 ALA A C 1
ATOM 666 O O . ALA A 1 85 ? -13.337 -0.607 14.985 1.00 87.88 85 ALA A O 1
ATOM 667 N N . ILE A 1 86 ? -11.647 0.526 14.008 1.00 86.81 86 ILE A N 1
ATOM 668 C CA . ILE A 1 86 ? -11.026 1.018 15.241 1.00 86.81 86 ILE A CA 1
ATOM 669 C C . ILE A 1 86 ? -11.984 1.957 15.978 1.00 86.81 86 ILE A C 1
ATOM 671 O O . ILE A 1 86 ? -12.155 1.815 17.185 1.00 86.81 86 ILE A O 1
ATOM 675 N N . LEU A 1 87 ? -12.682 2.855 15.276 1.00 85.19 87 LEU A N 1
ATOM 676 C CA . LEU A 1 87 ? -13.684 3.736 15.884 1.00 85.19 87 LEU A CA 1
ATOM 677 C C . LEU A 1 87 ? -14.840 2.956 16.517 1.00 85.19 87 LEU A C 1
ATOM 679 O O . LEU A 1 87 ? -15.270 3.285 17.624 1.00 85.19 87 LEU A O 1
ATOM 683 N N . CYS A 1 88 ? -15.332 1.910 15.847 1.00 83.38 88 CYS A N 1
ATOM 684 C CA . CYS A 1 88 ? -16.337 1.024 16.429 1.00 83.38 88 CYS A CA 1
ATOM 685 C C . CYS A 1 88 ? -15.774 0.309 17.659 1.00 83.38 88 CYS A C 1
ATOM 687 O O . CYS A 1 88 ? -16.435 0.259 18.692 1.00 83.38 88 CYS A O 1
ATOM 689 N N . TRP A 1 89 ? -14.538 -0.183 17.581 1.00 82.06 89 TRP A N 1
ATOM 690 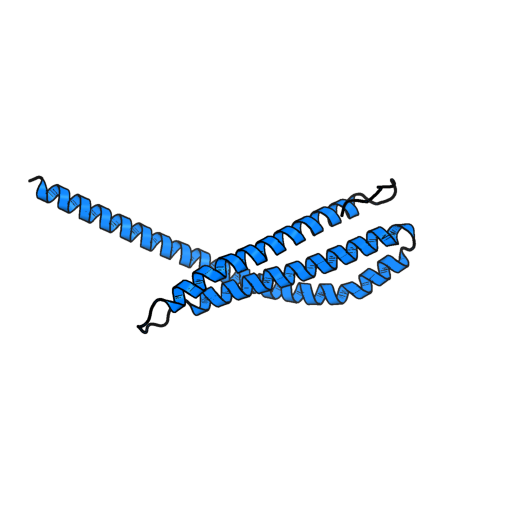C CA . TRP A 1 89 ? -13.886 -0.855 18.698 1.00 82.06 89 TRP A CA 1
ATOM 691 C C . TRP A 1 89 ? -13.742 0.065 19.916 1.00 82.06 89 TRP A C 1
ATOM 693 O O . TRP A 1 89 ? -14.183 -0.310 20.995 1.00 82.06 89 TRP A O 1
ATOM 703 N N . VAL A 1 90 ? -13.229 1.291 19.742 1.00 78.81 90 VAL A N 1
ATOM 704 C CA . VAL A 1 90 ? -13.116 2.309 20.806 1.00 78.81 90 VAL A CA 1
ATOM 705 C C . VAL A 1 90 ? -14.491 2.634 21.398 1.00 78.81 90 VAL A C 1
ATOM 707 O O . VAL A 1 90 ? -14.642 2.688 22.615 1.00 78.81 90 VAL A O 1
ATOM 710 N N . LYS A 1 91 ? -15.516 2.822 20.555 1.00 78.31 91 LYS A N 1
ATOM 711 C CA . LYS A 1 91 ? -16.868 3.196 21.000 1.00 78.31 91 LYS A CA 1
ATOM 712 C C . LYS A 1 91 ? -17.570 2.078 21.778 1.00 78.31 91 LYS A C 1
ATOM 714 O O . LYS A 1 91 ? -18.304 2.366 22.719 1.00 78.31 91 LYS A O 1
ATOM 719 N N . PHE A 1 92 ? -17.391 0.820 21.373 1.00 75.19 92 PHE A N 1
ATOM 720 C CA . PHE A 1 92 ? -18.061 -0.333 21.984 1.00 75.19 92 PHE A CA 1
ATOM 721 C C . PHE A 1 92 ? -17.244 -1.013 23.087 1.00 75.19 92 PHE A C 1
ATOM 723 O O . PHE A 1 92 ? -17.798 -1.872 23.777 1.00 75.19 92 PHE A O 1
ATOM 730 N N . TYR A 1 93 ? -15.984 -0.607 23.292 1.00 69.62 93 TYR A N 1
ATOM 731 C CA . TYR A 1 93 ? -15.095 -1.151 24.324 1.00 69.62 93 TYR A CA 1
ATOM 732 C C . TYR A 1 93 ? -15.732 -1.119 25.721 1.00 69.62 93 TYR A C 1
ATOM 734 O O . TYR A 1 93 ? -15.698 -2.109 26.442 1.00 69.62 93 TYR A O 1
ATOM 742 N N . GLU A 1 94 ? -16.400 -0.014 26.053 1.00 64.50 94 GLU A N 1
ATOM 743 C CA . GLU A 1 94 ? -17.041 0.207 27.357 1.00 64.50 94 GLU A CA 1
ATOM 744 C C . GLU A 1 94 ? -18.404 -0.499 27.497 1.00 64.50 94 GLU A C 1
ATOM 746 O O . GLU A 1 94 ? -18.872 -0.741 28.606 1.00 64.50 94 GLU A O 1
ATOM 751 N N . TYR A 1 95 ? -19.079 -0.818 26.384 1.00 66.38 95 TYR A N 1
AT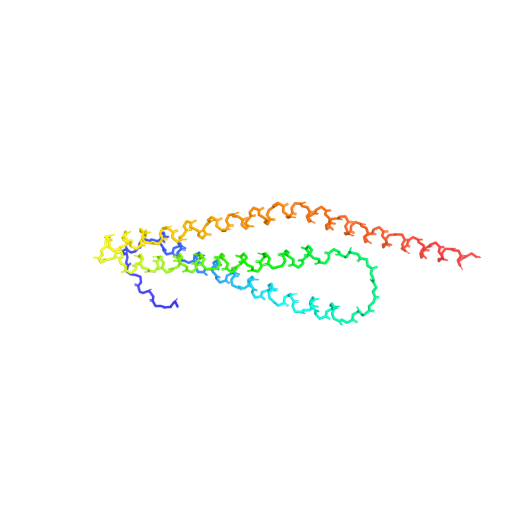OM 752 C CA . TYR A 1 95 ? -20.493 -1.223 26.402 1.00 66.38 95 TYR A CA 1
ATOM 753 C C . TYR A 1 95 ? -20.704 -2.727 26.186 1.00 66.38 95 TYR A C 1
ATOM 755 O O . TYR A 1 95 ? -21.606 -3.316 26.781 1.00 66.38 95 TYR A O 1
ATOM 763 N N . SER A 1 96 ? -19.920 -3.367 25.310 1.00 70.19 96 SER A N 1
ATOM 764 C CA . SER A 1 96 ? -20.035 -4.806 25.049 1.00 70.19 96 SER A CA 1
ATOM 765 C C . SER A 1 96 ? -18.862 -5.339 24.223 1.00 70.19 96 SER A C 1
ATOM 767 O O . SER A 1 96 ? -18.769 -5.092 23.018 1.00 70.19 96 SER A O 1
ATOM 769 N N . PHE A 1 97 ? -18.037 -6.195 24.836 1.00 72.12 97 PHE A N 1
ATOM 770 C CA . PHE A 1 97 ? -17.023 -6.990 24.128 1.00 72.12 97 PHE A CA 1
ATOM 771 C C . PHE A 1 97 ? -17.619 -7.827 22.982 1.00 72.12 97 PHE A C 1
ATOM 773 O O . PHE A 1 97 ? -16.963 -8.056 21.966 1.00 72.12 97 PHE A O 1
ATOM 780 N N . THR A 1 98 ? -18.880 -8.253 23.105 1.00 80.50 98 THR A N 1
ATOM 781 C CA . THR A 1 98 ? -19.577 -9.026 22.070 1.00 80.50 98 THR A CA 1
ATOM 782 C C . THR A 1 98 ? -19.837 -8.193 20.814 1.00 80.50 98 THR A C 1
ATOM 784 O O . THR A 1 98 ? -19.628 -8.686 19.708 1.00 80.50 98 THR A O 1
ATOM 787 N N . ALA A 1 99 ? -20.231 -6.922 20.955 1.00 78.56 99 ALA A N 1
ATOM 788 C CA . ALA A 1 99 ? -20.489 -6.036 19.815 1.00 78.56 99 ALA A CA 1
ATOM 789 C C . ALA A 1 99 ? -19.208 -5.724 19.019 1.00 78.56 99 ALA A C 1
ATOM 791 O O . ALA A 1 99 ? -19.218 -5.721 17.782 1.00 78.56 99 ALA A O 1
ATOM 792 N N . ALA A 1 100 ? -18.092 -5.530 19.727 1.00 78.31 100 ALA A N 1
ATOM 793 C CA . ALA A 1 100 ? -16.776 -5.354 19.121 1.00 78.31 100 ALA A CA 1
ATOM 794 C C . ALA A 1 100 ? -16.368 -6.599 18.309 1.00 78.31 100 ALA A C 1
ATOM 796 O O . ALA A 1 100 ? -15.981 -6.490 17.145 1.00 78.31 100 ALA A O 1
ATOM 797 N N . TRP A 1 101 ? -16.566 -7.796 18.874 1.00 83.94 101 TRP A N 1
ATOM 798 C CA . TRP A 1 101 ? -16.263 -9.060 18.198 1.00 83.94 101 TRP A CA 1
ATOM 799 C C . TRP A 1 101 ? -17.118 -9.290 16.944 1.00 83.94 101 TRP A C 1
ATOM 801 O O . TRP A 1 101 ? -16.595 -9.671 15.897 1.00 83.94 101 TRP A O 1
ATOM 811 N N . CYS A 1 102 ? -18.422 -9.001 17.011 1.00 86.69 102 CYS A N 1
ATOM 812 C CA . CYS A 1 102 ? -19.314 -9.082 15.851 1.00 86.69 102 CYS A CA 1
ATOM 813 C C . CYS A 1 102 ? -18.871 -8.146 14.720 1.00 86.69 102 CYS A C 1
ATOM 815 O O . CYS A 1 102 ? -18.864 -8.548 13.557 1.00 86.69 102 CYS A O 1
ATOM 817 N N . THR A 1 103 ? -18.456 -6.923 15.059 1.00 83.06 103 THR A N 1
ATOM 818 C CA . THR A 1 103 ? -17.966 -5.942 14.081 1.00 83.06 103 THR A CA 1
ATOM 819 C C . THR A 1 103 ? -16.715 -6.457 13.370 1.00 83.06 103 THR A C 1
ATOM 821 O O . THR A 1 103 ? -16.646 -6.430 12.141 1.00 83.06 103 THR A O 1
ATOM 824 N N . THR A 1 104 ? -15.761 -7.014 14.120 1.00 85.38 104 THR A N 1
ATOM 825 C CA . THR A 1 104 ? -14.541 -7.597 13.548 1.00 85.38 104 THR A CA 1
ATOM 826 C C . THR A 1 104 ? -14.841 -8.793 12.653 1.00 85.38 104 THR A C 1
ATOM 828 O O . THR A 1 104 ? -14.284 -8.873 11.564 1.00 85.38 104 THR A O 1
ATOM 831 N N . ILE A 1 105 ? -15.756 -9.687 13.047 1.00 90.44 105 ILE A N 1
ATOM 832 C CA . ILE A 1 105 ? -16.145 -10.845 12.222 1.00 90.44 105 ILE A CA 1
ATOM 833 C C . ILE A 1 105 ? -16.729 -10.400 10.877 1.00 90.44 105 ILE A C 1
ATOM 835 O O . ILE A 1 105 ? -16.392 -10.976 9.845 1.00 90.44 105 ILE A O 1
ATOM 839 N N . VAL A 1 106 ? -17.591 -9.380 10.876 1.00 88.88 106 VAL A N 1
ATOM 840 C CA . VAL A 1 106 ? -18.229 -8.875 9.649 1.00 88.88 106 VAL A CA 1
ATOM 841 C C . VAL A 1 106 ? -17.226 -8.143 8.754 1.00 88.88 106 VAL A C 1
ATOM 843 O O . VAL A 1 106 ? -17.287 -8.272 7.532 1.00 88.88 106 VAL A O 1
ATOM 846 N N . LEU A 1 107 ? -16.278 -7.406 9.340 1.00 86.56 107 LEU A N 1
ATOM 847 C CA . LEU A 1 107 ? -15.256 -6.670 8.591 1.00 86.56 107 LEU A CA 1
ATOM 848 C C . LEU A 1 107 ? -14.134 -7.562 8.056 1.00 86.56 107 LEU A C 1
ATOM 850 O O . LEU A 1 107 ? -13.585 -7.283 6.991 1.00 86.56 107 LEU A O 1
ATOM 854 N N . PHE A 1 108 ? -13.812 -8.647 8.755 1.00 89.69 108 PHE A N 1
ATOM 855 C CA . PHE A 1 108 ? -12.736 -9.566 8.400 1.00 89.69 108 PHE A CA 1
ATOM 856 C C . PHE A 1 108 ? -12.754 -10.053 6.937 1.00 89.69 108 PHE A C 1
ATOM 858 O O . PHE A 1 108 ? -11.724 -9.914 6.274 1.00 89.69 108 PHE A O 1
ATOM 865 N N . PRO A 1 109 ? -13.867 -10.565 6.366 1.00 90.94 109 PRO A N 1
ATOM 866 C CA . PRO A 1 109 ? -13.884 -11.004 4.968 1.00 90.94 109 PRO A CA 1
ATOM 867 C C . PRO A 1 109 ? -13.616 -9.859 3.985 1.00 90.94 109 PRO A C 1
ATOM 869 O O . PRO A 1 109 ? -12.920 -10.055 2.991 1.00 90.94 109 PRO A O 1
ATOM 872 N N . VAL A 1 110 ? -14.119 -8.656 4.274 1.00 88.38 110 VAL A N 1
ATOM 873 C CA . VAL A 1 110 ? -13.893 -7.474 3.430 1.00 88.38 110 VAL A CA 1
ATOM 874 C C . VAL A 1 110 ? -12.417 -7.081 3.464 1.00 88.38 110 VAL A C 1
ATOM 876 O O . VAL A 1 110 ? -11.811 -6.871 2.415 1.00 88.38 110 VAL A O 1
ATOM 879 N N . VAL A 1 111 ? -11.813 -7.060 4.656 1.00 88.00 111 VAL A N 1
ATOM 880 C CA . VAL A 1 111 ? -10.382 -6.779 4.835 1.00 88.00 111 VAL A CA 1
ATOM 881 C C . VAL A 1 111 ? -9.524 -7.822 4.124 1.00 88.00 111 VAL A C 1
ATOM 883 O O . VAL A 1 111 ? -8.575 -7.444 3.447 1.00 88.00 111 VAL A O 1
ATOM 886 N N . LEU A 1 112 ? -9.856 -9.115 4.207 1.00 91.62 112 LEU A N 1
ATOM 887 C CA . LEU A 1 112 ? -9.103 -10.165 3.514 1.00 91.62 112 LEU A CA 1
ATOM 888 C C . LEU A 1 112 ? -9.136 -10.009 1.992 1.00 91.62 112 LEU A C 1
ATOM 890 O O . LEU A 1 112 ? -8.097 -10.144 1.347 1.00 91.62 112 LEU A O 1
ATOM 894 N N . ILE A 1 113 ? -10.303 -9.708 1.418 1.00 90.94 113 ILE A N 1
ATOM 895 C CA . ILE A 1 113 ? -10.435 -9.478 -0.025 1.00 90.94 113 ILE A CA 1
ATOM 896 C C . ILE A 1 113 ? -9.605 -8.255 -0.434 1.00 90.94 113 ILE A C 1
ATOM 898 O O . ILE A 1 113 ? -8.800 -8.340 -1.362 1.00 90.94 113 ILE A O 1
ATOM 902 N N . LEU A 1 114 ? -9.737 -7.137 0.287 1.00 85.81 114 LEU A N 1
ATOM 903 C CA . LEU A 1 114 ? -8.966 -5.920 0.015 1.00 85.81 114 LEU A CA 1
ATOM 904 C C . LEU A 1 114 ? -7.460 -6.137 0.186 1.00 85.81 114 LEU A C 1
ATOM 906 O O . LEU A 1 114 ? -6.678 -5.616 -0.605 1.00 85.81 114 LEU A O 1
ATOM 910 N N . LEU A 1 115 ? -7.044 -6.938 1.168 1.00 88.50 115 LEU A N 1
ATOM 911 C CA . LEU A 1 115 ? -5.644 -7.278 1.395 1.00 88.50 115 LEU A CA 1
ATOM 912 C C . LEU A 1 115 ? -5.094 -8.166 0.275 1.00 88.50 115 LEU A C 1
ATOM 914 O O . LEU A 1 115 ? -3.971 -7.948 -0.172 1.00 88.50 115 LEU A O 1
ATOM 918 N N . ALA A 1 116 ? -5.877 -9.124 -0.227 1.00 90.19 116 ALA A N 1
ATOM 919 C CA . ALA A 1 116 ? -5.490 -9.935 -1.379 1.00 90.19 116 ALA A CA 1
ATOM 920 C C . ALA A 1 116 ? -5.266 -9.061 -2.622 1.00 90.19 116 ALA A C 1
ATOM 922 O O . ALA A 1 116 ? -4.242 -9.203 -3.295 1.00 90.19 116 ALA A O 1
ATOM 923 N N . PHE A 1 117 ? -6.166 -8.105 -2.880 1.00 85.12 117 PHE A N 1
ATOM 924 C CA . PHE A 1 117 ? -5.971 -7.111 -3.934 1.00 85.12 117 PHE A CA 1
ATOM 925 C C . PHE A 1 117 ? -4.727 -6.256 -3.669 1.00 85.12 117 PHE A C 1
ATOM 927 O O . PHE A 1 117 ? -3.866 -6.159 -4.541 1.00 85.12 117 PHE A O 1
ATOM 934 N N . ALA A 1 118 ? -4.563 -5.708 -2.464 1.00 84.56 118 ALA A N 1
ATOM 935 C CA . ALA A 1 118 ? -3.396 -4.907 -2.102 1.00 84.56 118 ALA A CA 1
ATOM 936 C C . ALA A 1 118 ? -2.077 -5.673 -2.307 1.00 84.56 118 ALA A C 1
ATOM 938 O O . ALA A 1 118 ? -1.131 -5.113 -2.855 1.00 84.56 118 ALA A O 1
ATOM 939 N N . ILE A 1 119 ? -2.018 -6.961 -1.946 1.00 86.44 119 ILE A N 1
ATOM 940 C CA . ILE A 1 119 ? -0.850 -7.828 -2.162 1.00 86.44 119 ILE A CA 1
ATOM 941 C C . ILE A 1 119 ? -0.624 -8.087 -3.656 1.00 86.44 119 ILE A C 1
ATOM 943 O O . ILE A 1 119 ? 0.516 -8.025 -4.116 1.00 86.44 119 ILE A O 1
ATOM 947 N N . HIS A 1 120 ? -1.677 -8.354 -4.431 1.00 84.81 120 HIS A N 1
ATOM 948 C CA . HIS A 1 120 ? -1.574 -8.526 -5.882 1.00 84.81 120 HIS A CA 1
ATOM 949 C C . HIS A 1 120 ? -0.958 -7.283 -6.549 1.00 84.81 120 HIS A C 1
ATOM 951 O O . HIS A 1 120 ? 0.007 -7.382 -7.315 1.00 84.81 120 HIS A O 1
ATOM 957 N N . PHE A 1 121 ? -1.451 -6.096 -6.187 1.00 77.12 121 PHE A N 1
ATOM 958 C CA . PHE A 1 121 ? -0.921 -4.824 -6.676 1.00 77.12 121 PHE A CA 1
ATOM 959 C C . PHE A 1 121 ? 0.488 -4.529 -6.145 1.00 77.12 121 PHE A C 1
ATOM 961 O O . PHE A 1 121 ? 1.342 -4.085 -6.907 1.00 77.12 121 PHE A O 1
ATOM 968 N N . TYR A 1 122 ? 0.782 -4.850 -4.883 1.00 80.62 122 TYR A N 1
ATOM 969 C CA . TYR A 1 122 ? 2.119 -4.702 -4.304 1.00 80.62 122 TYR A CA 1
ATOM 970 C C . TYR A 1 122 ? 3.158 -5.559 -5.034 1.00 80.62 122 TYR A C 1
ATOM 972 O O . TYR A 1 122 ? 4.238 -5.076 -5.364 1.00 80.62 122 TYR A O 1
ATOM 980 N N . ARG A 1 123 ? 2.835 -6.820 -5.353 1.00 80.00 123 ARG A N 1
ATOM 981 C CA . ARG A 1 123 ? 3.729 -7.691 -6.135 1.00 80.00 123 ARG A CA 1
ATOM 982 C C . ARG A 1 123 ? 3.939 -7.159 -7.547 1.00 80.00 123 ARG A C 1
ATOM 984 O O . ARG A 1 123 ? 5.066 -7.194 -8.034 1.00 80.00 123 ARG A O 1
ATOM 991 N N . THR A 1 124 ? 2.886 -6.622 -8.160 1.00 71.44 124 THR A N 1
ATOM 992 C CA . THR A 1 124 ? 2.962 -5.963 -9.472 1.00 71.44 124 THR A CA 1
ATOM 993 C C . THR A 1 124 ? 3.887 -4.742 -9.415 1.00 71.44 124 THR A C 1
ATOM 995 O O . THR A 1 124 ? 4.734 -4.579 -10.286 1.00 71.44 124 THR A O 1
ATOM 998 N N . LEU A 1 125 ? 3.823 -3.945 -8.343 1.00 68.31 125 LEU A N 1
ATOM 999 C CA . LEU A 1 125 ? 4.723 -2.812 -8.108 1.00 68.31 125 LEU A CA 1
ATOM 1000 C C . LEU A 1 125 ? 6.179 -3.249 -7.876 1.00 68.31 125 LEU A C 1
ATOM 1002 O O . LEU A 1 125 ? 7.086 -2.693 -8.491 1.00 68.31 125 LEU A O 1
ATOM 1006 N N . VAL A 1 126 ? 6.426 -4.240 -7.014 1.00 68.44 126 VAL A N 1
ATOM 1007 C CA . VAL A 1 126 ? 7.788 -4.678 -6.652 1.00 68.44 126 VAL A CA 1
ATOM 1008 C C . VAL A 1 126 ? 8.503 -5.363 -7.814 1.00 68.44 126 VAL A C 1
ATOM 1010 O O . VAL A 1 126 ? 9.678 -5.074 -8.046 1.00 68.44 126 VAL A O 1
ATOM 1013 N N . ALA A 1 127 ? 7.811 -6.221 -8.568 1.00 67.12 127 ALA A N 1
ATOM 1014 C CA . ALA A 1 127 ? 8.389 -6.862 -9.746 1.00 67.12 127 ALA A CA 1
ATOM 1015 C C . ALA A 1 127 ? 8.845 -5.816 -10.780 1.00 67.12 127 ALA A C 1
ATOM 1017 O O . ALA A 1 127 ? 9.941 -5.916 -11.322 1.00 67.12 127 ALA A O 1
ATOM 1018 N N . HIS A 1 128 ? 8.062 -4.750 -10.968 1.00 57.03 128 HIS A N 1
ATOM 1019 C CA . HIS A 1 128 ? 8.344 -3.719 -11.966 1.00 57.03 128 HIS A CA 1
ATOM 1020 C C . HIS A 1 128 ? 9.356 -2.651 -11.512 1.00 57.03 128 HIS A C 1
ATOM 1022 O O . HIS A 1 128 ? 10.098 -2.117 -12.339 1.00 57.03 128 HIS A O 1
ATOM 1028 N N . LYS A 1 129 ? 9.429 -2.334 -10.207 1.00 57.38 129 LYS A N 1
ATOM 1029 C CA . LYS A 1 129 ? 10.431 -1.404 -9.640 1.00 57.38 129 LYS A CA 1
ATOM 1030 C C . LYS A 1 129 ? 11.865 -1.883 -9.885 1.00 57.38 129 LYS A C 1
ATOM 1032 O O . LYS A 1 129 ? 12.748 -1.056 -10.096 1.00 57.38 129 LYS A O 1
ATOM 1037 N N . PHE A 1 130 ? 12.085 -3.198 -9.900 1.00 56.25 130 PHE A N 1
ATOM 1038 C CA . PHE A 1 130 ? 13.397 -3.793 -10.162 1.00 56.25 130 PHE A CA 1
ATOM 1039 C C . PHE A 1 130 ? 13.866 -3.598 -11.612 1.00 56.25 130 PHE A C 1
ATOM 1041 O O . PHE A 1 130 ? 15.049 -3.342 -11.846 1.00 56.25 130 PHE A O 1
ATOM 1048 N N . GLU A 1 131 ? 12.945 -3.672 -12.576 1.00 56.72 131 GLU A N 1
ATOM 1049 C CA . GLU A 1 131 ? 13.216 -3.380 -13.989 1.00 56.72 131 GLU A CA 1
ATOM 1050 C C . GLU A 1 131 ? 13.487 -1.879 -14.198 1.00 56.72 131 GLU A C 1
ATOM 1052 O O . GLU A 1 131 ? 14.447 -1.483 -14.860 1.00 56.72 131 GLU A O 1
ATOM 1057 N N . LEU A 1 132 ? 12.667 -1.030 -13.568 1.00 58.12 132 LEU A N 1
ATOM 1058 C CA . LEU A 1 132 ? 12.716 0.427 -13.710 1.00 58.12 132 LEU A CA 1
ATOM 1059 C C . LEU A 1 132 ? 13.944 1.063 -13.056 1.00 58.12 132 LEU A C 1
ATOM 1061 O O . LEU A 1 132 ? 14.532 1.958 -13.653 1.00 58.12 132 LEU A O 1
ATOM 1065 N N . SER A 1 133 ? 14.390 0.598 -11.884 1.00 57.53 133 SER A N 1
ATOM 1066 C CA . SER A 1 133 ? 15.641 1.097 -11.293 1.00 57.53 133 SER A CA 1
ATOM 1067 C C . SER A 1 133 ? 16.851 0.809 -12.180 1.00 57.53 133 SER A C 1
ATOM 1069 O O . SER A 1 133 ? 17.779 1.607 -12.193 1.00 57.53 133 SER A O 1
ATOM 1071 N N . LYS A 1 134 ? 16.840 -0.285 -12.953 1.00 57.97 134 LYS A N 1
ATOM 1072 C CA . LYS A 1 134 ? 17.924 -0.610 -13.892 1.00 57.97 134 LYS A CA 1
ATOM 1073 C C . LYS A 1 134 ? 17.850 0.213 -15.177 1.00 57.97 134 LYS A C 1
ATOM 1075 O O . LYS A 1 134 ? 18.882 0.688 -15.644 1.00 57.97 134 LYS A O 1
ATOM 1080 N N . HIS A 1 135 ? 16.656 0.397 -15.740 1.00 59.78 135 HIS A N 1
ATOM 1081 C CA . HIS A 1 135 ? 16.478 1.228 -16.934 1.00 59.78 135 HIS A CA 1
ATOM 1082 C C . HIS A 1 135 ? 16.698 2.718 -16.649 1.00 59.78 135 HIS A C 1
ATOM 1084 O O . HIS A 1 135 ? 17.427 3.358 -17.397 1.00 59.78 135 HIS A O 1
ATOM 1090 N N . GLY A 1 136 ? 16.192 3.244 -15.528 1.00 65.00 136 GLY A N 1
ATOM 1091 C CA . GLY A 1 136 ? 16.420 4.635 -15.124 1.00 65.00 136 GLY A CA 1
ATOM 1092 C C . GLY A 1 136 ? 17.897 4.948 -14.867 1.00 65.00 136 GLY A C 1
ATOM 1093 O O . GLY A 1 136 ? 18.367 6.020 -15.234 1.00 65.00 136 GLY A O 1
ATOM 1094 N N . LEU A 1 137 ? 18.661 3.994 -14.315 1.00 65.44 137 LEU A N 1
ATOM 1095 C CA . LEU A 1 137 ? 20.117 4.127 -14.175 1.00 65.44 137 LEU A CA 1
ATOM 1096 C C . LEU A 1 137 ? 20.823 4.185 -15.532 1.00 65.44 137 LEU A C 1
ATOM 1098 O O . LEU A 1 137 ? 21.678 5.041 -15.724 1.00 65.44 137 LEU A O 1
ATOM 1102 N N . ARG A 1 138 ? 20.439 3.323 -16.482 1.00 68.69 138 ARG A N 1
ATOM 1103 C CA . ARG A 1 138 ? 21.004 3.317 -17.842 1.00 68.69 138 ARG A CA 1
ATOM 1104 C C . ARG A 1 138 ? 20.664 4.574 -18.634 1.00 68.69 138 ARG A C 1
ATOM 1106 O O . ARG A 1 138 ? 21.503 5.060 -19.385 1.00 68.69 138 ARG A O 1
ATOM 1113 N N . GLU A 1 139 ? 19.457 5.105 -18.482 1.00 75.06 139 GLU A N 1
ATOM 1114 C CA . GLU A 1 139 ? 19.065 6.357 -19.131 1.00 75.06 139 GLU A CA 1
ATOM 1115 C C . GLU A 1 139 ? 19.841 7.546 -18.552 1.00 75.06 139 GLU A C 1
ATOM 1117 O O . GLU A 1 139 ? 20.407 8.323 -19.325 1.00 75.06 139 GLU A O 1
ATOM 1122 N N . LEU A 1 140 ? 19.977 7.639 -17.220 1.00 70.00 140 LEU A N 1
ATOM 1123 C CA . LEU A 1 140 ? 20.838 8.645 -16.583 1.00 70.00 140 LEU A CA 1
ATOM 1124 C C . LEU A 1 140 ? 22.303 8.507 -17.016 1.00 70.00 140 LEU A C 1
ATOM 1126 O O . LEU A 1 140 ? 22.958 9.510 -17.291 1.00 70.00 140 LEU A O 1
ATOM 1130 N N . GLU A 1 141 ? 22.812 7.280 -17.108 1.00 74.56 141 GLU A N 1
ATOM 1131 C CA . GLU A 1 141 ? 24.172 6.993 -17.566 1.00 74.56 141 GLU A CA 1
ATOM 1132 C C . GLU A 1 141 ? 24.371 7.413 -19.028 1.00 74.56 141 GLU A C 1
ATOM 1134 O O . GLU A 1 141 ? 25.371 8.045 -19.368 1.00 74.56 141 GLU A O 1
ATOM 1139 N N . SER A 1 142 ? 23.385 7.161 -19.892 1.00 73.62 142 SER A N 1
ATOM 1140 C CA . SER A 1 142 ? 23.426 7.589 -21.293 1.00 73.62 142 SER A CA 1
ATOM 1141 C C . SER A 1 142 ? 23.398 9.116 -21.445 1.00 73.62 142 SER A C 1
ATOM 1143 O O . SER A 1 142 ? 24.114 9.661 -22.285 1.00 73.62 142 SER A O 1
ATOM 1145 N N . LEU A 1 143 ? 22.636 9.823 -20.602 1.00 78.06 143 LEU A N 1
ATOM 1146 C CA . LEU A 1 143 ? 22.599 11.287 -20.572 1.00 78.06 143 LEU A CA 1
ATOM 1147 C C . LEU A 1 143 ? 23.913 11.873 -20.047 1.00 78.06 143 LEU A C 1
ATOM 1149 O O . LEU A 1 143 ? 24.430 12.822 -20.636 1.00 78.06 143 LEU A O 1
ATOM 1153 N N . ALA A 1 144 ? 24.489 11.282 -18.998 1.00 77.69 144 ALA A N 1
ATOM 1154 C CA . ALA A 1 144 ? 25.793 11.677 -18.475 1.00 77.69 144 ALA A CA 1
ATOM 1155 C C . ALA A 1 144 ? 26.899 11.495 -19.527 1.00 77.69 144 ALA A C 1
ATOM 1157 O O . ALA A 1 144 ? 27.696 12.408 -19.734 1.00 77.69 144 ALA A O 1
ATOM 1158 N N . ASN A 1 145 ? 26.901 10.371 -20.253 1.00 79.38 145 ASN A N 1
ATOM 1159 C CA . ASN A 1 145 ? 27.869 10.121 -21.323 1.00 79.38 145 ASN A CA 1
ATOM 1160 C C . ASN A 1 145 ? 27.728 11.101 -22.492 1.00 79.38 145 ASN A C 1
ATOM 1162 O O . ASN A 1 145 ? 28.737 11.562 -23.021 1.00 79.38 145 ASN A O 1
ATOM 1166 N N . ARG A 1 146 ? 26.499 11.461 -22.886 1.00 76.25 146 ARG A N 1
ATOM 1167 C CA . ARG A 1 146 ? 26.277 12.471 -23.935 1.00 76.25 146 ARG A CA 1
ATOM 1168 C C . ARG A 1 146 ? 26.800 13.845 -23.521 1.00 76.25 146 ARG A C 1
ATOM 1170 O O . ARG A 1 146 ? 27.440 14.507 -24.328 1.00 76.25 146 ARG A O 1
ATOM 1177 N N . LEU A 1 147 ? 26.598 14.237 -22.264 1.00 76.56 147 LEU A N 1
ATOM 1178 C CA . LEU A 1 147 ? 27.122 15.495 -21.725 1.00 76.56 147 LEU A CA 1
ATOM 1179 C C . LEU A 1 147 ? 28.660 15.490 -21.623 1.00 76.56 147 LEU A C 1
ATOM 1181 O O . LEU A 1 147 ? 29.305 16.517 -21.826 1.00 76.56 147 LEU A O 1
ATOM 1185 N N . HIS A 1 148 ? 29.259 14.331 -21.333 1.00 74.00 148 HIS A N 1
ATOM 1186 C CA . HIS A 1 148 ? 30.714 14.172 -21.275 1.00 74.00 148 HIS A CA 1
ATOM 1187 C C . HIS A 1 148 ? 31.358 14.211 -22.670 1.00 74.00 148 HIS A C 1
ATOM 1189 O O . HIS A 1 148 ? 32.397 14.838 -22.848 1.00 74.00 148 HIS A O 1
ATOM 1195 N N . GLY A 1 149 ? 30.727 13.593 -23.674 1.00 73.44 149 GLY A N 1
ATOM 1196 C CA . GLY A 1 149 ? 31.175 13.667 -25.068 1.00 73.44 149 GLY A CA 1
ATOM 1197 C C . GLY A 1 149 ? 31.094 15.088 -25.634 1.00 73.44 149 GLY A C 1
ATOM 1198 O O . GLY A 1 149 ? 32.077 15.592 -26.164 1.00 73.44 149 GLY A O 1
ATOM 1199 N N . ASP A 1 150 ? 29.967 15.771 -25.419 1.00 73.94 150 ASP A N 1
ATOM 1200 C CA . ASP A 1 150 ? 29.752 17.148 -25.892 1.00 73.94 150 ASP A CA 1
ATOM 1201 C C . ASP A 1 150 ? 30.720 18.157 -25.240 1.00 73.94 150 ASP A C 1
ATOM 1203 O O . ASP A 1 150 ? 31.193 19.102 -25.872 1.00 73.94 150 ASP A O 1
ATOM 1207 N N . SER A 1 151 ? 31.087 17.934 -23.973 1.00 71.38 151 SER A N 1
ATOM 1208 C CA . SER A 1 151 ? 32.070 18.778 -23.280 1.00 71.38 151 SER A CA 1
ATOM 1209 C C . SER A 1 151 ? 33.517 18.537 -23.738 1.00 71.38 151 SER A C 1
ATOM 1211 O O . SER A 1 151 ? 34.300 19.490 -23.762 1.00 71.38 151 SER A O 1
ATOM 1213 N N . LEU A 1 152 ? 33.872 17.317 -24.161 1.00 73.25 152 LEU A N 1
ATOM 1214 C CA . LEU A 1 152 ? 35.173 17.003 -24.771 1.00 73.25 152 LEU A CA 1
ATOM 1215 C C . LEU A 1 152 ? 35.322 17.597 -26.179 1.00 73.25 152 LEU A C 1
ATOM 1217 O O . LEU A 1 152 ? 36.385 18.141 -26.495 1.00 73.25 152 LEU A O 1
ATOM 1221 N N . ASP A 1 153 ? 34.265 17.552 -26.992 1.00 67.56 153 ASP A N 1
ATOM 1222 C CA . ASP A 1 153 ? 34.265 18.155 -28.330 1.00 67.56 153 ASP A CA 1
ATOM 1223 C C . ASP A 1 153 ? 34.393 19.684 -28.246 1.00 67.56 153 ASP A C 1
ATOM 1225 O O . ASP A 1 153 ? 35.277 20.266 -28.882 1.00 67.56 153 ASP A O 1
ATOM 1229 N N . ARG A 1 154 ? 33.643 20.339 -27.344 1.00 66.38 154 ARG A N 1
ATOM 1230 C CA . ARG A 1 154 ? 33.781 21.789 -27.093 1.00 66.38 154 ARG A CA 1
ATOM 1231 C C . ARG A 1 154 ? 35.184 22.202 -26.648 1.00 66.38 154 ARG A C 1
ATOM 1233 O O . ARG A 1 154 ? 35.660 23.270 -27.028 1.00 66.38 154 ARG A O 1
ATOM 1240 N N . ASN A 1 155 ? 35.844 21.395 -25.818 1.00 65.19 155 ASN A N 1
ATOM 1241 C CA . ASN A 1 155 ? 37.186 21.710 -25.322 1.00 65.19 155 ASN A CA 1
ATOM 1242 C C . ASN A 1 155 ? 38.272 21.488 -26.394 1.00 65.19 155 ASN A C 1
ATOM 1244 O O . ASN A 1 155 ? 39.301 22.171 -26.403 1.00 65.19 155 ASN A O 1
ATOM 1248 N N . SER A 1 156 ? 38.019 20.564 -27.323 1.00 66.19 156 SER A N 1
ATOM 1249 C CA . SER A 1 156 ? 38.884 20.297 -28.473 1.00 66.19 156 SER A CA 1
ATOM 1250 C C . SER A 1 156 ? 38.796 21.423 -29.507 1.00 66.19 156 SER A C 1
ATOM 1252 O O . SER A 1 156 ? 39.834 21.931 -29.927 1.00 66.19 156 SER A O 1
ATOM 1254 N N . GLU A 1 157 ? 37.594 21.909 -29.840 1.00 63.97 157 GLU A N 1
ATOM 1255 C CA . GLU A 1 157 ? 37.424 23.062 -30.743 1.00 63.97 157 GLU A CA 1
ATOM 1256 C C . GLU A 1 157 ? 38.083 24.339 -30.199 1.00 63.97 157 GLU A C 1
ATOM 1258 O O . GLU A 1 157 ? 38.743 25.074 -30.937 1.00 63.97 157 GLU A O 1
ATOM 1263 N N . HIS A 1 158 ? 37.985 24.580 -28.889 1.00 60.81 158 HIS A N 1
ATOM 1264 C CA . HIS A 1 158 ? 38.592 25.754 -28.259 1.00 60.81 158 HIS A CA 1
ATOM 1265 C C . HIS A 1 158 ? 40.131 25.688 -28.212 1.00 60.81 158 HIS A C 1
ATOM 1267 O O . HIS A 1 158 ? 40.792 26.724 -28.188 1.00 60.81 158 HIS A O 1
ATOM 1273 N N . SER A 1 159 ? 40.711 24.482 -28.232 1.00 58.91 159 SER A N 1
ATOM 1274 C CA . SER A 1 159 ? 42.167 24.278 -28.293 1.00 58.91 159 SER A CA 1
ATOM 1275 C C . SER A 1 159 ? 42.723 24.444 -29.711 1.00 58.91 159 SER A C 1
ATOM 1277 O O . SER A 1 159 ? 43.848 24.906 -29.872 1.00 58.91 159 SER A O 1
ATOM 1279 N N . VAL A 1 160 ? 41.940 24.102 -30.739 1.00 62.34 160 VAL A N 1
ATOM 1280 C CA . VAL A 1 160 ? 42.337 24.243 -32.152 1.00 62.34 160 VAL A CA 1
ATOM 1281 C C . VAL A 1 160 ? 42.259 25.699 -32.622 1.00 62.34 160 VAL A C 1
ATOM 1283 O O . VAL A 1 160 ? 43.070 26.110 -33.441 1.00 62.34 160 VAL A O 1
ATOM 1286 N N . LEU A 1 161 ? 41.337 26.501 -32.078 1.00 62.06 161 LEU A N 1
ATOM 1287 C CA . LEU A 1 161 ? 41.228 27.936 -32.387 1.00 62.06 161 LEU A CA 1
ATOM 1288 C C . LEU A 1 161 ? 42.262 28.820 -31.661 1.00 62.06 161 LEU A C 1
ATOM 1290 O O . LEU A 1 161 ? 42.364 30.006 -31.967 1.00 62.06 161 LEU A O 1
ATOM 1294 N N . ALA A 1 162 ? 43.002 28.270 -30.694 1.00 57.44 162 ALA A N 1
ATOM 1295 C CA . ALA A 1 162 ? 44.021 28.986 -29.920 1.00 57.44 162 ALA A CA 1
ATOM 1296 C C . ALA A 1 162 ? 45.458 28.822 -30.469 1.00 57.44 162 ALA A C 1
ATOM 1298 O O . ALA A 1 162 ? 46.399 29.325 -29.848 1.00 57.44 162 ALA A O 1
ATOM 1299 N N . VAL A 1 163 ? 45.626 28.129 -31.603 1.00 45.25 163 VAL A N 1
ATOM 1300 C CA . VAL A 1 163 ? 46.889 27.934 -32.345 1.00 45.25 163 VAL A CA 1
ATOM 1301 C C . VAL A 1 163 ? 46.835 28.714 -33.652 1.00 45.25 163 VAL A C 1
ATOM 1303 O O . VAL A 1 163 ? 47.859 29.351 -33.985 1.00 45.25 163 VAL A O 1
#

Organism: Parasteatoda tepidariorum (NCBI:txid114398)

pLDDT: mean 74.34, std 14.21, range [40.97, 94.62]

Foldseek 3Di:
DPDDPDDPPDDPVLVVVLVVLVVVLVVLVVQLVVLVVVVVVVVVVVVPDDDDDDPDPVVVVVVLSVLSNVLSVLVSVLSVLVNVLSVQCRVCVVPDPVSNVVSCVVCVVVNVVSVVVNVVSVVVVVVVVVVCVVVVVVVVVVVVVVVVVVVVVVVVVVVVVVD

Radius of gyration: 25.89 Å; chains: 1; bounding box: 67×40×69 Å

Secondary structure (DSSP, 8-state):
-------TTS-HHHHHHHHHHHHHHHHHHHHHHHHHHHHHHHHHHHHT--------THHHHHHHHHHHHHHHHHHHHHHHHHHHHHHHHHHHTTT-HHHHHHHHHHHHHHHHHHHHHHHHHHHHHHHHHHHHHHHHHHHHHHHHHHHHHHHHHHHHHHHHTT-

Sequence (163 aa):
MVEIQLSKEVPEELLITFCVCTTLLVAVHMLALLISTCILPHIEAVTSMPCSISESPHEKLHWYIETAWAFSTVFGILLFLLEIAILCWVKFYEYSFTAAWCTTIVLFPVVLILLAFAIHFYRTLVAHKFELSKHGLRELESLANRLHGDSLDRNSEHSVLAV

InterPro domains:
  IPR012446 Calcium release-activated calcium channel protein [PF07856] (1-131)
  IPR012446 Calcium release-activated calcium channel protein [PTHR31501] (1-155)
  IPR038350 Orai superfamily [G3DSA:1.20.140.140] (1-162)